Protein AF-A0A944K6C1-F1 (afdb_monomer)

Secondary structure (DSSP, 8-state):
-----SSPPPP----HHHHHHHHHHSPTT--HHHHHHHHHHHHTT-TT--PPPPPPP-GGG----

Foldseek 3Di:
DPDDPPDDDDDDDDDPLLVVLCQVQDDPPDGPVVLVVLCVCVVVVPPPRDNDDGHPDDPSNDDDD

Solvent-accessible surface area (backbone atoms only — not comparable to full-atom values): 4449 Å² total; per-residue (Å²): 127,100,78,72,79,91,63,86,89,77,91,81,92,75,56,69,67,58,54,51,28,52,56,73,56,49,56,90,94,65,49,70,67,55,54,50,51,38,39,53,35,26,75,68,66,39,90,92,45,52,76,66,84,78,65,78,89,54,85,65,68,60,80,84,127

Sequence (65 aa):
MPNQPKTPISRFRIDAELWSAFGEAVPAGTDRSDVLRRFVAYYCQRPGAELPERPPAGAWSTRTE

Mean predicted aligned error: 6.2 Å

Radius of gyration: 14.24 Å; Cα contacts (8 Å, |Δi|>4): 31; chains: 1; bounding box: 38×33×25 Å

pLDDT: mean 87.55, std 13.49, range [44.97, 98.12]

Structure (mmCIF, N/CA/C/O backbone):
data_AF-A0A944K6C1-F1
#
_entry.id   AF-A0A944K6C1-F1
#
loop_
_atom_site.group_PDB
_atom_site.id
_atom_site.type_symbol
_atom_site.label_atom_id
_atom_site.label_alt_id
_atom_site.label_comp_id
_atom_site.label_asym_id
_atom_site.label_entity_id
_atom_site.label_seq_id
_atom_site.pdbx_PDB_ins_code
_atom_site.Cartn_x
_atom_site.Cartn_y
_atom_site.Cartn_z
_atom_site.occupancy
_atom_site.B_iso_or_equiv
_atom_site.auth_seq_id
_atom_site.auth_comp_id
_atom_site.auth_asym_id
_atom_site.auth_atom_id
_atom_site.pdbx_PDB_model_num
ATOM 1 N N . MET A 1 1 ? -19.427 -21.915 -8.688 1.00 47.62 1 MET A N 1
ATOM 2 C CA . MET A 1 1 ? -18.351 -22.076 -9.694 1.00 47.62 1 MET A CA 1
ATOM 3 C C . MET A 1 1 ? -17.034 -21.632 -9.065 1.00 47.62 1 MET A C 1
ATOM 5 O O . MET A 1 1 ? -17.049 -20.589 -8.422 1.00 47.62 1 MET A O 1
ATOM 9 N N . PRO A 1 2 ? -15.930 -22.388 -9.176 1.00 53.19 2 PRO A N 1
ATOM 10 C CA . PRO A 1 2 ? -14.778 -22.228 -8.284 1.00 53.19 2 PRO A CA 1
ATOM 11 C C . PRO A 1 2 ? -13.700 -21.235 -8.770 1.00 53.19 2 PRO A C 1
ATOM 13 O O . PRO A 1 2 ? -12.538 -21.438 -8.468 1.00 53.19 2 PRO A O 1
ATOM 16 N N . ASN A 1 3 ? -14.057 -20.164 -9.494 1.00 62.22 3 ASN A N 1
ATOM 17 C CA . ASN A 1 3 ? -13.119 -19.107 -9.924 1.00 62.22 3 ASN A CA 1
ATOM 18 C C . ASN A 1 3 ? -13.837 -17.759 -10.130 1.00 62.22 3 ASN A C 1
ATOM 20 O O . ASN A 1 3 ? -13.856 -17.203 -11.225 1.00 62.22 3 ASN A O 1
ATOM 24 N N . GLN A 1 4 ? -14.490 -17.236 -9.091 1.00 61.31 4 GLN A N 1
ATOM 25 C CA . GLN A 1 4 ? -15.070 -15.8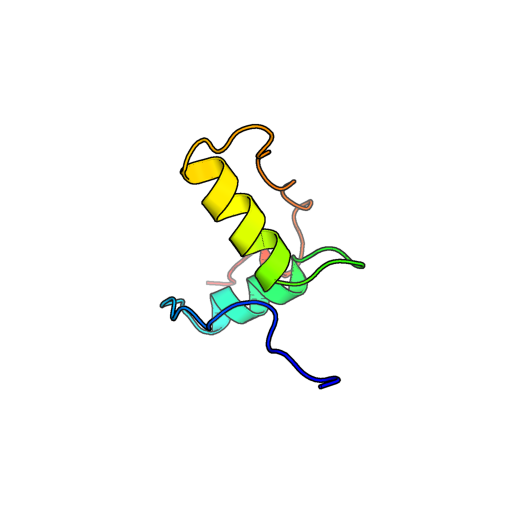93 -9.161 1.00 61.31 4 GLN A 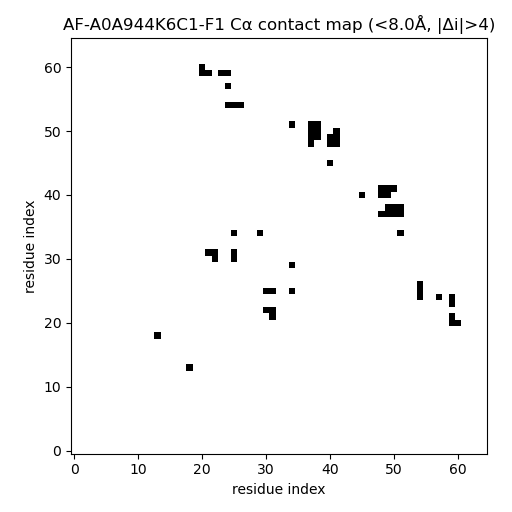CA 1
ATOM 26 C C . GLN A 1 4 ? -13.956 -14.859 -8.899 1.00 61.31 4 GLN A C 1
ATOM 28 O O . GLN A 1 4 ? -13.318 -14.932 -7.843 1.00 61.31 4 GLN A O 1
ATOM 33 N N . PRO A 1 5 ? -13.669 -13.918 -9.821 1.00 57.47 5 PRO A N 1
ATOM 34 C CA . PRO A 1 5 ? -12.691 -12.869 -9.561 1.00 57.47 5 PRO A CA 1
ATOM 35 C C . PRO A 1 5 ? -13.195 -12.008 -8.397 1.00 57.47 5 PRO A C 1
ATOM 37 O O . PRO A 1 5 ? -14.290 -11.452 -8.452 1.00 57.47 5 PRO A O 1
ATOM 40 N N . LYS A 1 6 ? -12.412 -11.950 -7.314 1.00 65.94 6 LYS A N 1
ATOM 41 C CA . LYS A 1 6 ? -12.846 -11.410 -6.013 1.00 65.94 6 LYS A CA 1
ATOM 42 C C . LYS A 1 6 ? -13.113 -9.893 -6.025 1.00 65.94 6 LYS A C 1
ATOM 44 O O . LYS A 1 6 ? -13.810 -9.415 -5.137 1.00 65.94 6 LYS A O 1
ATOM 49 N N . THR A 1 7 ? -12.636 -9.163 -7.041 1.00 73.00 7 THR A N 1
ATOM 50 C CA . THR A 1 7 ? -12.870 -7.719 -7.232 1.00 73.00 7 THR A CA 1
ATOM 51 C C . THR A 1 7 ? -12.635 -7.342 -8.705 1.00 73.00 7 THR A C 1
ATOM 53 O O . THR A 1 7 ? -11.704 -7.883 -9.306 1.00 73.00 7 THR A O 1
ATOM 56 N N . PRO A 1 8 ? -13.417 -6.428 -9.316 1.00 85.44 8 PRO A N 1
ATOM 57 C CA . PRO A 1 8 ? -13.103 -5.891 -10.643 1.00 85.44 8 PRO A CA 1
ATOM 58 C C . PRO A 1 8 ? -11.763 -5.134 -10.655 1.00 85.44 8 PRO A C 1
ATOM 60 O O . PRO A 1 8 ? -11.367 -4.531 -9.658 1.00 85.44 8 PRO A O 1
ATOM 63 N N . ILE A 1 9 ? -11.070 -5.156 -11.798 1.00 86.88 9 ILE A N 1
ATOM 64 C CA . ILE A 1 9 ? -9.787 -4.463 -11.983 1.00 86.88 9 ILE A CA 1
ATOM 65 C C . ILE A 1 9 ? -10.029 -2.962 -12.177 1.00 86.88 9 ILE A C 1
ATOM 67 O O . ILE A 1 9 ? -10.715 -2.558 -13.116 1.00 86.88 9 ILE A O 1
ATOM 71 N N . SER A 1 10 ? -9.380 -2.143 -11.351 1.00 89.25 10 SER A N 1
ATOM 72 C CA . SER A 1 10 ? -9.272 -0.690 -11.535 1.00 89.25 10 SER A CA 1
ATOM 73 C C . SER A 1 10 ? -7.886 -0.332 -12.071 1.00 89.25 10 SER A C 1
ATOM 75 O O . SER A 1 10 ? -6.882 -0.854 -11.592 1.00 89.25 10 SER A O 1
ATOM 77 N N . ARG A 1 11 ? -7.811 0.560 -13.068 1.00 91.00 11 ARG A N 1
ATOM 78 C CA . ARG A 1 11 ? -6.534 1.015 -13.647 1.00 91.00 11 ARG A CA 1
ATOM 79 C C . ARG A 1 11 ? -6.009 2.232 -12.885 1.00 91.00 11 ARG A C 1
ATOM 81 O O . ARG A 1 11 ? -6.754 3.180 -12.660 1.00 91.00 11 ARG A O 1
ATOM 88 N N . PHE A 1 12 ? -4.721 2.225 -12.557 1.00 88.69 12 PHE A N 1
ATOM 89 C CA . PHE A 1 12 ? -3.998 3.333 -11.931 1.00 88.69 12 PHE A CA 1
ATOM 90 C C . PHE A 1 12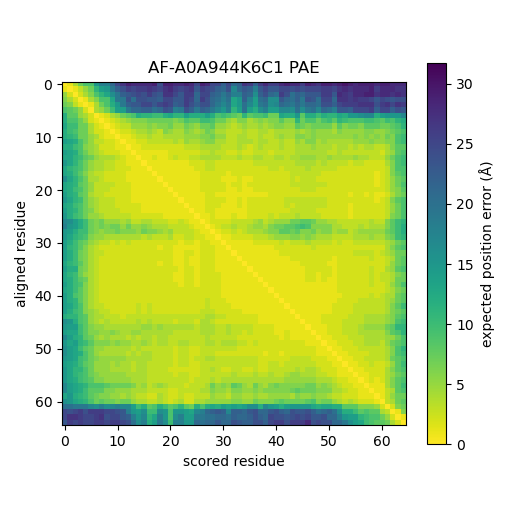 ? -2.744 3.636 -12.755 1.00 88.69 12 PHE A C 1
ATOM 92 O O . PHE A 1 12 ? -2.102 2.716 -13.260 1.00 88.69 12 PHE A O 1
ATOM 99 N N . ARG A 1 13 ? -2.429 4.921 -12.943 1.00 94.62 13 ARG A N 1
ATOM 100 C CA . ARG A 1 13 ? -1.227 5.349 -13.667 1.00 94.62 13 ARG A CA 1
ATOM 101 C C . ARG A 1 13 ? -0.099 5.566 -12.672 1.00 94.62 13 ARG A C 1
ATOM 103 O O . ARG A 1 13 ? -0.266 6.317 -11.718 1.00 94.62 13 ARG A O 1
ATOM 110 N N . ILE A 1 14 ? 1.036 4.941 -12.935 1.00 95.00 14 ILE A N 1
ATOM 111 C CA . ILE A 1 14 ? 2.251 5.038 -12.136 1.00 95.00 14 ILE A CA 1
ATOM 112 C C . ILE A 1 14 ? 3.444 4.809 -13.055 1.00 95.00 14 ILE A C 1
ATOM 114 O O . ILE A 1 14 ? 3.329 4.084 -14.046 1.00 95.00 14 ILE A O 1
ATOM 118 N N . ASP A 1 15 ? 4.558 5.458 -12.744 1.00 95.69 15 ASP A N 1
ATOM 119 C CA . ASP A 1 15 ? 5.819 5.206 -13.426 1.00 95.69 15 ASP A CA 1
ATOM 120 C C . ASP A 1 15 ? 6.298 3.757 -13.191 1.00 95.69 15 ASP A C 1
ATOM 122 O O . ASP A 1 15 ? 6.051 3.174 -12.131 1.00 95.69 15 ASP A O 1
ATOM 126 N N . ALA A 1 16 ? 6.950 3.159 -14.191 1.00 94.50 16 ALA A N 1
ATOM 127 C CA . ALA A 1 16 ? 7.365 1.759 -14.140 1.00 94.50 16 ALA A CA 1
ATOM 128 C C . ALA A 1 16 ? 8.441 1.498 -13.073 1.00 94.50 16 ALA A C 1
ATOM 130 O O . ALA A 1 16 ? 8.376 0.475 -12.387 1.00 94.50 16 ALA A O 1
ATOM 131 N N . GLU A 1 17 ? 9.386 2.425 -12.899 1.00 94.12 17 GLU A N 1
ATOM 132 C CA . GLU A 1 17 ? 10.426 2.352 -11.871 1.00 94.12 17 GLU A CA 1
ATOM 133 C C . GLU A 1 17 ? 9.777 2.396 -10.487 1.00 94.12 17 GLU A C 1
ATOM 135 O O . GLU A 1 17 ? 10.000 1.515 -9.653 1.00 94.12 17 GLU A O 1
ATOM 140 N N . LEU A 1 18 ? 8.862 3.349 -10.283 1.00 94.75 18 LEU A N 1
ATOM 141 C CA . LEU A 1 18 ? 8.139 3.485 -9.021 1.00 94.75 18 LEU A CA 1
ATOM 142 C C . LEU A 1 18 ? 7.254 2.264 -8.720 1.00 94.75 18 LEU A C 1
ATOM 144 O O . LEU A 1 18 ? 7.134 1.851 -7.567 1.00 94.75 18 LEU A O 1
ATOM 148 N N . TRP A 1 19 ? 6.646 1.654 -9.739 1.00 94.88 19 TRP A N 1
ATOM 149 C CA . TRP 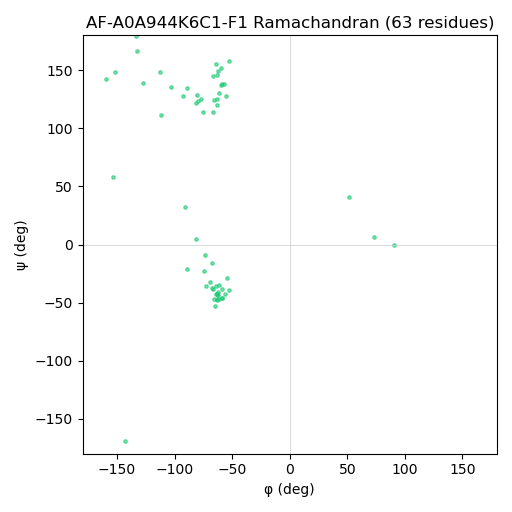A 1 19 ? 5.861 0.428 -9.576 1.00 94.88 19 TRP A CA 1
ATOM 150 C C . TRP A 1 19 ? 6.715 -0.785 -9.182 1.00 94.88 19 TRP A C 1
ATOM 152 O O . TRP A 1 19 ? 6.280 -1.624 -8.378 1.00 94.88 19 TRP A O 1
ATOM 162 N N . SER A 1 20 ? 7.929 -0.880 -9.733 1.00 94.88 20 SER A N 1
ATOM 163 C CA . SER A 1 20 ? 8.900 -1.905 -9.348 1.00 94.88 20 SER A CA 1
ATOM 164 C C . SER A 1 20 ? 9.333 -1.712 -7.897 1.00 94.88 20 SER A C 1
ATOM 166 O O . SER A 1 20 ? 9.132 -2.615 -7.084 1.00 94.88 20 SER A O 1
ATOM 168 N N . ALA A 1 21 ? 9.783 -0.500 -7.554 1.00 95.31 21 ALA A N 1
ATOM 169 C CA . ALA A 1 21 ? 10.213 -0.118 -6.211 1.00 95.31 21 ALA A CA 1
ATOM 170 C C . ALA A 1 21 ? 9.116 -0.357 -5.160 1.00 95.31 21 ALA A C 1
ATOM 172 O O . ALA A 1 21 ? 9.372 -0.922 -4.099 1.00 95.31 21 ALA A O 1
ATOM 173 N N . PHE A 1 22 ? 7.861 -0.009 -5.473 1.00 95.25 22 PHE A N 1
ATOM 174 C CA . PHE A 1 22 ? 6.723 -0.307 -4.603 1.00 95.25 22 PHE A CA 1
ATOM 175 C C . PHE A 1 22 ? 6.576 -1.808 -4.344 1.00 95.25 22 PHE A C 1
ATOM 177 O O . PHE A 1 22 ? 6.274 -2.215 -3.230 1.00 95.25 22 PHE A O 1
ATOM 184 N N . GLY A 1 23 ? 6.818 -2.644 -5.351 1.00 95.00 23 GLY A N 1
ATOM 185 C CA . GLY A 1 23 ? 6.794 -4.093 -5.192 1.00 95.00 23 GLY A CA 1
ATOM 186 C C . GLY A 1 23 ? 7.823 -4.657 -4.240 1.00 95.00 23 GLY A C 1
ATOM 187 O O . GLY A 1 23 ? 7.502 -5.571 -3.492 1.00 95.00 23 GLY A O 1
ATOM 188 N N . GLU A 1 24 ? 9.037 -4.123 -4.293 1.00 95.06 24 GLU A N 1
ATOM 189 C CA . GLU A 1 24 ? 10.128 -4.514 -3.399 1.00 95.06 24 GLU A CA 1
ATOM 190 C C . GLU A 1 24 ? 9.873 -4.049 -1.963 1.00 95.06 24 GLU A C 1
ATOM 192 O O . GLU A 1 24 ? 10.237 -4.739 -1.015 1.00 95.06 24 GLU A O 1
ATOM 197 N N . ALA A 1 25 ? 9.196 -2.909 -1.802 1.00 95.38 25 ALA A N 1
ATOM 198 C CA . ALA A 1 25 ? 8.828 -2.365 -0.501 1.00 95.38 25 ALA A CA 1
ATOM 199 C C . ALA A 1 25 ? 7.670 -3.118 0.181 1.00 95.38 25 ALA A C 1
ATOM 201 O O . ALA A 1 25 ? 7.509 -3.020 1.398 1.00 95.38 25 ALA A O 1
ATOM 202 N N . VAL A 1 26 ? 6.822 -3.829 -0.573 1.00 94.81 26 VAL A N 1
ATOM 203 C CA . VAL A 1 26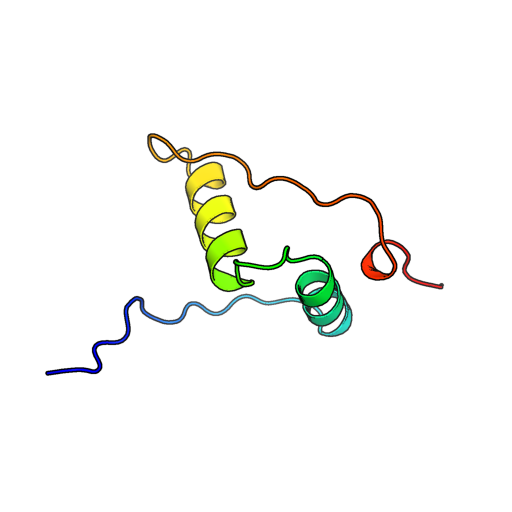 ? 5.663 -4.537 -0.008 1.00 94.81 26 VAL A CA 1
ATOM 204 C C . VAL A 1 26 ? 6.134 -5.672 0.919 1.00 94.81 26 VAL A C 1
ATOM 206 O O . VAL A 1 26 ? 6.877 -6.546 0.472 1.00 94.81 26 VAL A O 1
ATOM 209 N N . PRO A 1 27 ? 5.688 -5.707 2.194 1.00 87.25 27 PRO A N 1
ATOM 210 C CA . PRO A 1 27 ? 6.109 -6.734 3.143 1.00 87.25 27 PRO A CA 1
ATOM 211 C C . PRO A 1 27 ? 5.758 -8.159 2.706 1.00 87.25 27 PRO A C 1
ATOM 213 O O . PRO A 1 27 ? 4.743 -8.406 2.048 1.00 87.25 27 PRO A O 1
ATOM 216 N N . ALA A 1 28 ? 6.556 -9.125 3.163 1.00 85.56 28 ALA A N 1
ATOM 217 C CA . ALA A 1 28 ? 6.243 -10.539 2.994 1.00 85.56 28 ALA A CA 1
ATOM 218 C C . ALA A 1 28 ? 4.892 -10.885 3.651 1.00 85.56 28 ALA A C 1
ATOM 220 O O . ALA A 1 28 ? 4.588 -10.435 4.755 1.00 85.56 28 ALA A O 1
ATOM 221 N N . GLY A 1 29 ? 4.079 -11.700 2.973 1.00 87.06 29 GLY A N 1
ATOM 222 C CA . GLY A 1 29 ? 2.751 -12.102 3.455 1.00 87.06 29 GLY A CA 1
ATOM 223 C C . GLY A 1 29 ? 1.598 -11.193 3.015 1.00 87.06 29 GLY A C 1
ATOM 224 O O . GLY A 1 29 ? 0.446 -11.496 3.321 1.00 87.06 29 GLY A O 1
ATOM 225 N N . THR A 1 30 ? 1.874 -10.126 2.262 1.00 91.69 30 THR A N 1
ATOM 226 C CA . THR A 1 30 ? 0.852 -9.332 1.569 1.00 91.69 30 THR A CA 1
ATOM 227 C C . THR A 1 30 ? 1.255 -9.053 0.116 1.00 91.69 30 THR A C 1
ATOM 229 O O . THR A 1 30 ? 2.294 -9.519 -0.352 1.00 91.69 30 THR A O 1
ATOM 232 N N . ASP A 1 31 ? 0.407 -8.347 -0.630 1.00 93.31 31 ASP A N 1
ATOM 233 C CA . ASP A 1 31 ? 0.650 -7.976 -2.022 1.00 93.31 31 ASP A CA 1
ATOM 234 C C . ASP A 1 31 ? 0.345 -6.492 -2.288 1.00 93.31 31 ASP A C 1
ATOM 236 O O . ASP A 1 31 ? -0.296 -5.795 -1.494 1.00 93.31 31 ASP A O 1
ATOM 240 N N . ARG A 1 32 ? 0.801 -6.000 -3.449 1.00 94.31 32 ARG A N 1
ATOM 241 C CA . ARG A 1 32 ? 0.588 -4.611 -3.893 1.00 94.31 32 ARG A CA 1
ATOM 242 C C . ARG A 1 32 ? -0.892 -4.206 -3.860 1.00 94.31 32 ARG A C 1
ATOM 244 O O . ARG A 1 32 ? -1.214 -3.074 -3.506 1.00 94.31 32 ARG A O 1
ATOM 251 N N . SER A 1 33 ? -1.795 -5.110 -4.237 1.00 92.50 33 SER A N 1
ATOM 252 C CA . SER A 1 33 ? -3.230 -4.830 -4.314 1.00 92.50 33 SER A CA 1
ATOM 253 C C . SER A 1 33 ? -3.864 -4.724 -2.932 1.00 92.50 33 SER A C 1
ATOM 255 O O . SER A 1 33 ? -4.792 -3.940 -2.755 1.00 92.50 33 SER A O 1
ATOM 257 N N . ASP A 1 34 ? -3.420 -5.508 -1.953 1.00 92.81 34 ASP A N 1
ATOM 258 C CA . ASP A 1 34 ? -3.885 -5.401 -0.571 1.00 92.81 34 ASP A CA 1
ATOM 259 C C . ASP A 1 34 ? -3.463 -4.077 0.064 1.00 92.81 34 ASP A C 1
ATOM 261 O O . ASP A 1 34 ? -4.313 -3.357 0.589 1.00 92.81 34 ASP A O 1
ATOM 265 N N . VAL A 1 35 ? -2.192 -3.693 -0.092 1.00 94.56 35 VAL A N 1
ATOM 266 C CA . VAL A 1 35 ? -1.680 -2.404 0.397 1.00 94.56 35 VAL A CA 1
ATOM 267 C C .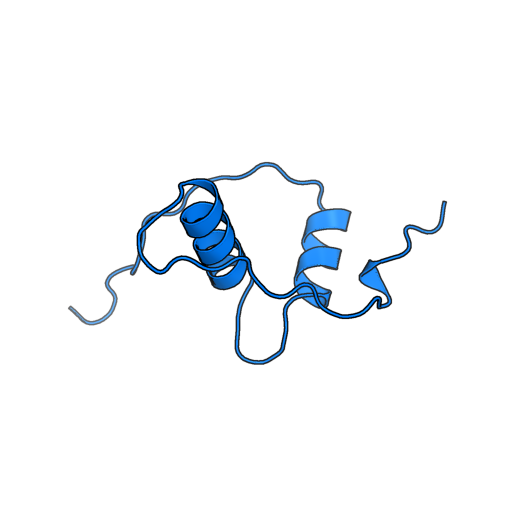 VAL A 1 35 ? -2.446 -1.235 -0.230 1.00 94.56 35 VAL A C 1
ATOM 269 O O . VAL A 1 35 ? -2.912 -0.350 0.487 1.00 94.56 35 VAL A O 1
ATOM 272 N N . LEU A 1 36 ? -2.662 -1.255 -1.551 1.00 94.44 36 LEU A N 1
ATOM 273 C CA . LEU A 1 36 ? -3.438 -0.219 -2.241 1.00 94.44 36 LEU A CA 1
ATOM 274 C C . LEU A 1 36 ? -4.903 -0.184 -1.794 1.00 94.44 36 LEU A C 1
ATOM 276 O O . LEU A 1 36 ? -5.443 0.898 -1.573 1.00 94.44 36 LEU A O 1
ATOM 280 N N . ARG A 1 37 ? -5.561 -1.339 -1.625 1.00 93.25 37 ARG A N 1
ATOM 281 C CA . ARG A 1 37 ? -6.955 -1.392 -1.150 1.00 93.25 37 ARG A CA 1
ATOM 282 C C . ARG A 1 37 ? -7.089 -0.825 0.262 1.00 93.25 37 ARG A C 1
ATOM 284 O O . ARG A 1 37 ? -8.016 -0.054 0.503 1.00 93.25 37 ARG A O 1
ATOM 291 N N . ARG A 1 38 ? -6.163 -1.157 1.168 1.00 95.19 38 ARG A N 1
ATOM 292 C CA . ARG A 1 38 ? -6.120 -0.593 2.527 1.00 95.19 38 ARG A CA 1
ATOM 293 C C . ARG A 1 38 ? -5.891 0.914 2.496 1.00 95.19 38 ARG A C 1
ATOM 295 O O . ARG A 1 38 ? -6.643 1.647 3.129 1.00 95.19 38 ARG A O 1
ATOM 302 N N . PHE A 1 39 ? -4.930 1.382 1.698 1.00 95.56 39 PHE A N 1
ATOM 303 C CA . PHE A 1 39 ? -4.667 2.810 1.533 1.00 95.56 39 PHE A CA 1
ATOM 304 C C . PHE A 1 39 ? -5.895 3.567 1.008 1.00 95.56 39 PHE A C 1
ATOM 306 O O . PHE A 1 39 ? -6.267 4.590 1.573 1.00 95.56 39 PHE A O 1
ATOM 313 N N . VAL A 1 40 ? -6.571 3.051 -0.024 1.00 96.12 40 VAL A N 1
ATOM 314 C CA . VAL A 1 40 ? -7.798 3.658 -0.571 1.00 96.12 40 VAL A CA 1
ATOM 315 C C . VAL A 1 40 ? -8.924 3.668 0.466 1.00 96.12 40 VAL A C 1
ATOM 317 O O . VAL A 1 40 ? -9.610 4.677 0.612 1.00 96.12 40 VAL A O 1
ATOM 320 N N . ALA A 1 41 ? -9.114 2.577 1.215 1.00 97.56 41 ALA A N 1
ATOM 321 C CA . ALA A 1 41 ? -10.122 2.515 2.272 1.00 97.56 41 ALA A CA 1
ATOM 322 C C . ALA A 1 41 ? -9.853 3.541 3.387 1.00 97.56 41 ALA A C 1
ATOM 324 O O . ALA A 1 41 ? -10.784 4.233 3.805 1.00 97.56 41 ALA A O 1
ATOM 325 N N . TYR A 1 42 ? -8.591 3.673 3.811 1.00 98.00 42 TYR A N 1
ATOM 326 C CA . TYR A 1 42 ? -8.140 4.683 4.768 1.00 98.00 42 TYR A CA 1
ATOM 327 C C . TYR A 1 42 ? -8.368 6.102 4.233 1.00 98.00 42 TYR A C 1
ATOM 329 O O . TYR A 1 42 ? -8.960 6.934 4.916 1.00 98.00 42 TYR A O 1
ATOM 337 N N . TYR A 1 43 ? -7.985 6.367 2.981 1.00 97.62 43 TYR A N 1
ATOM 338 C CA . TYR A 1 43 ? -8.150 7.675 2.342 1.00 97.62 43 TYR A CA 1
ATOM 339 C C . TYR A 1 43 ? -9.627 8.092 2.236 1.00 97.62 43 TYR A C 1
ATOM 341 O O . TYR A 1 43 ? -9.966 9.261 2.397 1.00 97.62 43 TYR A O 1
ATOM 349 N N . CYS A 1 44 ? -10.528 7.129 2.024 1.00 98.12 44 CYS A N 1
ATOM 350 C CA . CYS A 1 44 ? -11.975 7.343 2.040 1.00 98.12 44 CYS A CA 1
ATOM 351 C C . CYS A 1 44 ? -12.598 7.369 3.450 1.00 98.12 44 CYS A C 1
ATOM 353 O O . CYS A 1 44 ? -13.825 7.402 3.543 1.00 98.12 44 CYS A O 1
ATOM 355 N N . GLN A 1 45 ? -11.799 7.305 4.523 1.00 97.31 45 GLN A N 1
ATOM 356 C CA . GLN A 1 45 ? -12.255 7.272 5.921 1.00 97.31 45 GLN A CA 1
ATOM 357 C C . GLN A 1 45 ? -13.313 6.185 6.184 1.00 97.31 45 GLN A C 1
ATOM 359 O O . GLN A 1 45 ? -14.315 6.405 6.868 1.00 97.31 45 GLN A O 1
ATOM 364 N N . ARG A 1 46 ? -13.133 4.993 5.599 1.00 97.81 46 ARG A N 1
ATOM 365 C CA . ARG A 1 46 ? -14.050 3.871 5.840 1.00 97.81 46 ARG A CA 1
ATOM 366 C C . ARG A 1 46 ? -13.945 3.400 7.302 1.00 97.81 46 ARG A C 1
ATOM 368 O O . ARG A 1 46 ? -12.842 3.390 7.846 1.00 97.81 46 ARG A O 1
ATOM 375 N N . PRO A 1 47 ? -15.052 2.964 7.936 1.00 97.62 47 PRO A N 1
ATOM 376 C CA . PRO A 1 47 ? -15.008 2.442 9.301 1.00 97.62 47 PRO A CA 1
ATOM 377 C C . PRO A 1 47 ? -14.000 1.295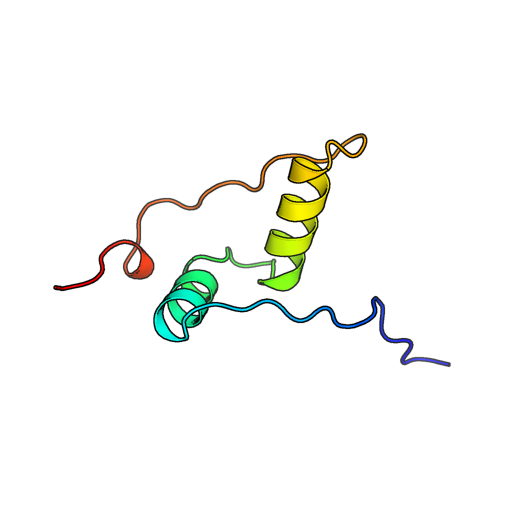 9.439 1.00 97.62 47 PRO A C 1
ATOM 379 O O . PRO A 1 47 ? -14.044 0.342 8.663 1.00 97.62 47 PRO A O 1
ATOM 382 N N . GLY A 1 48 ? -13.095 1.401 10.416 1.00 95.00 48 GLY A N 1
ATOM 383 C CA . GLY A 1 48 ? -12.060 0.396 10.687 1.00 95.00 48 GLY A CA 1
ATOM 384 C C . GLY A 1 48 ? -10.906 0.354 9.677 1.00 95.00 48 GLY A C 1
ATOM 385 O O . GLY A 1 48 ? -10.081 -0.551 9.751 1.00 95.00 48 GLY A O 1
ATOM 386 N N . ALA A 1 49 ? -10.836 1.288 8.724 1.00 96.94 49 ALA A N 1
ATOM 387 C CA . ALA A 1 49 ? -9.701 1.370 7.817 1.00 96.94 49 ALA A CA 1
ATOM 388 C C . ALA A 1 49 ? -8.517 2.080 8.484 1.00 96.94 49 ALA A C 1
ATOM 390 O O . ALA A 1 49 ? -8.644 3.201 8.975 1.00 96.94 49 ALA A O 1
ATOM 391 N N . GLU A 1 50 ? -7.354 1.440 8.436 1.00 94.81 50 GLU A N 1
ATOM 392 C CA . GLU A 1 50 ? -6.112 1.949 9.010 1.00 94.81 50 GLU A CA 1
ATOM 393 C C . GLU A 1 50 ? -5.101 2.279 7.911 1.00 94.81 50 GLU A C 1
ATOM 395 O O . GLU A 1 50 ? -5.076 1.644 6.849 1.00 94.81 50 GLU A O 1
ATOM 400 N N . LEU A 1 51 ? -4.262 3.285 8.169 1.00 94.69 51 LEU A N 1
ATOM 401 C CA . LEU A 1 51 ? -3.158 3.634 7.282 1.00 94.69 51 LEU A CA 1
ATOM 402 C C . LEU A 1 51 ? -2.182 2.446 7.220 1.00 94.69 51 LEU A C 1
ATOM 404 O O . LEU A 1 51 ? -1.709 2.017 8.273 1.00 94.69 51 LEU A O 1
ATOM 408 N N . PRO A 1 52 ? -1.851 1.917 6.026 1.00 92.75 52 PRO A N 1
ATOM 409 C CA . PRO A 1 52 ? -0.858 0.857 5.916 1.00 92.75 52 PRO A CA 1
ATOM 410 C C . PRO A 1 52 ? 0.485 1.285 6.507 1.00 92.75 52 PRO A C 1
ATOM 412 O O . PRO A 1 52 ? 0.940 2.407 6.276 1.00 92.75 52 PRO A O 1
ATOM 415 N N . GLU A 1 53 ? 1.128 0.374 7.234 1.00 92.12 53 GLU A N 1
ATOM 416 C CA . GLU A 1 53 ? 2.452 0.618 7.792 1.00 92.12 53 GLU A CA 1
ATOM 417 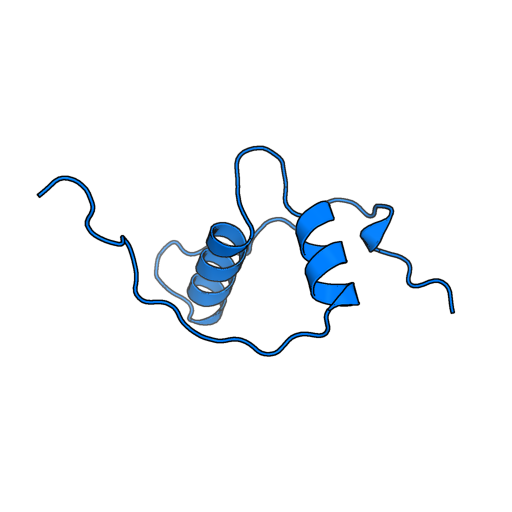C C . GLU A 1 53 ? 3.464 0.863 6.669 1.00 92.12 53 GLU A C 1
ATOM 419 O O . GLU A 1 53 ? 3.555 0.107 5.697 1.00 92.12 53 GLU A O 1
ATOM 424 N N . ARG A 1 54 ? 4.226 1.950 6.803 1.00 91.62 54 ARG A N 1
ATOM 425 C CA . ARG A 1 54 ? 5.319 2.250 5.887 1.00 91.62 54 ARG A CA 1
ATOM 426 C C . ARG A 1 54 ? 6.527 1.393 6.283 1.00 91.62 54 ARG A C 1
ATOM 428 O O . ARG A 1 54 ? 6.984 1.527 7.417 1.00 91.62 54 ARG A O 1
ATOM 435 N N . PRO A 1 55 ? 7.084 0.577 5.372 1.00 91.75 55 PRO A N 1
ATOM 436 C CA . PRO A 1 55 ? 8.274 -0.204 5.680 1.00 91.75 55 PRO A CA 1
ATOM 437 C C . PRO A 1 55 ? 9.471 0.722 5.970 1.00 91.75 55 PRO A C 1
ATOM 439 O O . PRO A 1 55 ? 9.505 1.858 5.470 1.00 91.75 55 PRO A O 1
ATOM 442 N N . PRO A 1 56 ? 10.476 0.250 6.731 1.00 91.81 56 PRO A N 1
ATOM 443 C CA . PRO A 1 56 ? 11.751 0.946 6.875 1.00 91.81 56 PRO A CA 1
ATOM 444 C C . PRO A 1 56 ? 12.373 1.280 5.513 1.00 91.81 56 PRO A C 1
ATOM 446 O O . PRO A 1 56 ? 12.070 0.645 4.502 1.00 91.81 56 PRO A O 1
ATOM 449 N N . ALA A 1 57 ? 13.257 2.278 5.476 1.00 91.44 57 ALA A N 1
ATOM 450 C CA . ALA A 1 57 ? 13.973 2.606 4.248 1.00 91.44 57 ALA A CA 1
ATOM 451 C C . ALA A 1 57 ? 14.794 1.398 3.756 1.00 91.44 57 ALA A C 1
ATOM 453 O O . ALA A 1 57 ? 15.453 0.722 4.545 1.00 91.44 57 ALA A O 1
ATOM 454 N N . GLY A 1 58 ? 14.753 1.154 2.449 1.00 89.12 58 GLY A N 1
ATOM 455 C CA . GLY A 1 58 ? 15.455 0.056 1.783 1.00 89.12 58 GLY A CA 1
ATOM 456 C C . GLY A 1 58 ? 15.989 0.478 0.417 1.00 89.12 58 GLY A C 1
ATOM 457 O O . GLY A 1 58 ? 15.951 1.661 0.076 1.00 89.12 58 GLY A O 1
ATOM 458 N N . ALA A 1 59 ? 16.451 -0.487 -0.381 1.00 87.81 59 ALA A N 1
ATOM 459 C CA . ALA A 1 59 ? 17.016 -0.239 -1.715 1.00 87.81 59 ALA A CA 1
ATOM 460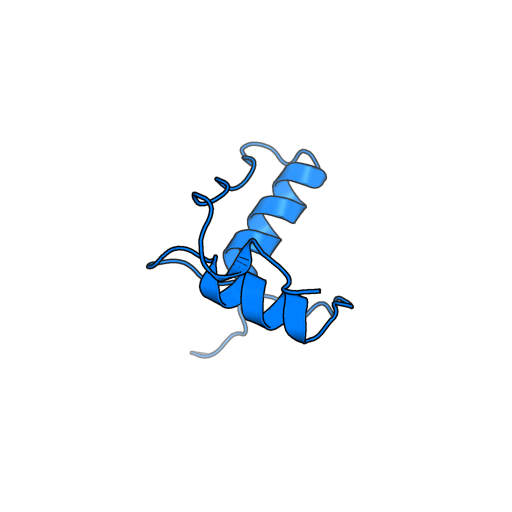 C C . ALA A 1 59 ? 16.065 0.549 -2.644 1.00 87.81 59 ALA A C 1
ATOM 462 O O . ALA A 1 59 ? 16.510 1.344 -3.461 1.00 87.81 59 ALA A O 1
ATOM 463 N N . TRP A 1 60 ? 14.753 0.404 -2.444 1.00 89.56 60 TRP A N 1
ATOM 464 C CA . TRP A 1 60 ? 13.686 1.108 -3.163 1.00 89.56 60 TRP A CA 1
ATOM 465 C C . TRP A 1 60 ? 13.509 2.591 -2.784 1.00 89.56 60 TRP A C 1
ATOM 467 O O . TRP A 1 60 ? 12.683 3.281 -3.376 1.00 89.56 60 TRP A O 1
ATOM 477 N N . SER A 1 61 ? 14.185 3.082 -1.739 1.00 86.25 61 SER A N 1
ATOM 478 C CA . SER A 1 61 ? 13.963 4.434 -1.191 1.00 86.25 61 SER A CA 1
ATOM 479 C C . SER A 1 61 ? 14.822 5.519 -1.845 1.00 86.25 61 SER A C 1
ATOM 481 O O . SER A 1 61 ? 14.480 6.697 -1.760 1.00 86.25 61 SER A O 1
ATOM 483 N N . THR A 1 62 ? 15.926 5.143 -2.486 1.00 75.94 62 THR A N 1
ATOM 484 C CA . THR A 1 62 ? 16.868 6.067 -3.125 1.00 75.94 62 THR A CA 1
ATOM 485 C C . THR A 1 62 ? 16.803 5.895 -4.631 1.00 75.94 62 THR A C 1
ATOM 487 O O . THR A 1 62 ? 17.256 4.882 -5.154 1.00 75.94 62 THR A O 1
ATOM 490 N N . ARG A 1 63 ? 16.286 6.904 -5.332 1.00 61.22 63 ARG A N 1
ATOM 491 C CA . ARG A 1 63 ? 16.555 7.051 -6.760 1.00 61.22 63 ARG A CA 1
ATOM 492 C C . ARG A 1 63 ? 17.984 7.569 -6.889 1.00 61.22 63 ARG A C 1
ATOM 494 O O . ARG A 1 63 ? 18.267 8.659 -6.396 1.00 61.22 63 ARG A O 1
ATOM 501 N N . THR A 1 64 ? 18.888 6.777 -7.459 1.00 53.72 64 THR A N 1
ATOM 502 C CA . THR A 1 64 ? 20.199 7.288 -7.877 1.00 53.72 64 THR A CA 1
ATOM 503 C C . THR A 1 64 ? 19.942 8.271 -9.017 1.00 53.72 64 THR A C 1
ATOM 505 O O . THR A 1 64 ? 19.381 7.877 -10.037 1.00 53.72 64 THR A O 1
ATOM 508 N N . GLU A 1 65 ? 20.231 9.551 -8.777 1.00 44.97 65 GLU A N 1
ATOM 509 C CA . GLU A 1 65 ? 20.190 10.611 -9.796 1.00 44.97 65 GLU A CA 1
ATOM 510 C C . GLU A 1 65 ? 21.221 10.387 -10.908 1.00 44.97 65 GLU A C 1
ATOM 512 O O . GLU A 1 65 ? 22.301 9.820 -10.614 1.00 44.97 65 GLU A O 1
#